Protein AF-A0A9D6L294-F1 (afdb_monomer)

Structure (mmCIF, N/CA/C/O backbone):
data_AF-A0A9D6L294-F1
#
_entry.id   AF-A0A9D6L294-F1
#
loop_
_atom_site.group_PDB
_atom_site.id
_atom_site.type_symbol
_atom_site.label_atom_id
_atom_site.label_alt_id
_atom_site.label_comp_id
_atom_site.label_asym_id
_atom_site.label_entity_id
_atom_site.label_seq_id
_atom_site.pdbx_PDB_ins_code
_atom_site.Cartn_x
_atom_site.Cartn_y
_atom_site.Cartn_z
_atom_site.occupancy
_atom_site.B_iso_or_equiv
_atom_site.auth_seq_id
_atom_site.auth_comp_id
_atom_site.auth_asym_id
_atom_site.auth_atom_id
_atom_site.pdbx_PDB_model_num
ATOM 1 N N . VAL A 1 1 ? 8.405 7.387 -10.307 1.00 94.94 1 VAL A N 1
ATOM 2 C CA . VAL A 1 1 ? 9.682 6.654 -10.461 1.00 94.94 1 VAL A CA 1
ATOM 3 C C . VAL A 1 1 ? 9.635 5.879 -11.773 1.00 94.94 1 VAL A C 1
AT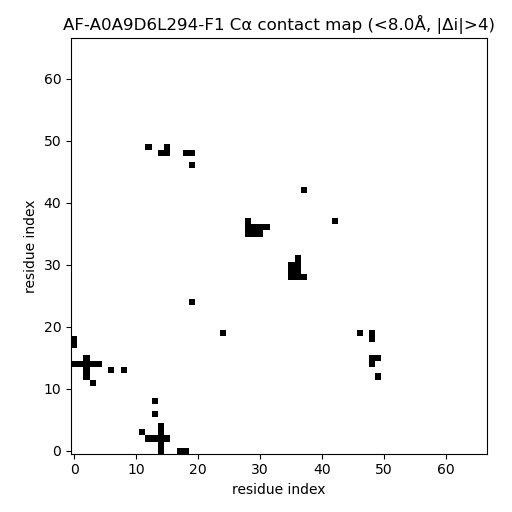OM 5 O O . VAL A 1 1 ? 8.764 5.017 -11.885 1.00 94.94 1 VAL A O 1
ATOM 8 N N . PRO A 1 2 ? 10.439 6.256 -12.783 1.00 96.00 2 PRO A N 1
ATOM 9 C CA . PRO A 1 2 ? 10.493 5.562 -14.076 1.00 96.00 2 PRO A CA 1
ATOM 10 C C . PRO A 1 2 ? 10.994 4.123 -13.925 1.00 96.00 2 PRO A C 1
ATOM 12 O O . PRO A 1 2 ? 11.861 3.891 -13.095 1.00 96.00 2 PRO A O 1
ATOM 15 N N . LYS A 1 3 ? 10.477 3.185 -14.728 1.00 93.12 3 LYS A N 1
ATOM 16 C CA . LYS A 1 3 ? 10.880 1.769 -14.679 1.00 93.12 3 LYS A CA 1
ATOM 17 C C . LYS A 1 3 ? 12.336 1.569 -15.119 1.00 93.12 3 LYS A C 1
ATOM 19 O O . LYS A 1 3 ? 13.146 1.050 -14.364 1.00 93.12 3 LYS A O 1
ATOM 24 N N . ASP A 1 4 ? 12.685 2.097 -16.289 1.00 91.38 4 ASP A N 1
ATOM 25 C CA . ASP A 1 4 ? 13.993 1.890 -16.928 1.00 91.38 4 ASP A CA 1
ATOM 26 C C . ASP A 1 4 ? 14.960 3.066 -16.684 1.00 91.38 4 ASP A C 1
ATOM 28 O O . ASP A 1 4 ? 15.644 3.548 -17.587 1.00 91.38 4 ASP A O 1
ATOM 32 N N . GLY A 1 5 ? 14.973 3.597 -15.457 1.00 93.25 5 GLY A N 1
ATOM 33 C CA . GLY A 1 5 ? 15.908 4.656 -15.064 1.00 93.25 5 GLY A CA 1
ATOM 34 C C . GLY A 1 5 ? 17.362 4.160 -14.968 1.00 93.25 5 GLY A C 1
ATOM 35 O O . GLY A 1 5 ? 17.599 2.954 -14.897 1.00 93.25 5 GLY A O 1
ATOM 36 N N . PRO A 1 6 ? 18.361 5.065 -14.918 1.00 96.12 6 PRO A N 1
ATOM 37 C CA . PRO A 1 6 ? 19.782 4.709 -14.824 1.00 96.12 6 PRO A CA 1
ATOM 38 C C . PRO A 1 6 ? 20.165 4.254 -13.402 1.00 96.12 6 PRO A C 1
ATOM 40 O O . PRO A 1 6 ? 20.977 4.879 -12.714 1.00 96.12 6 PRO A O 1
ATOM 43 N N . TYR A 1 7 ? 19.534 3.184 -12.925 1.00 96.94 7 TYR A N 1
ATOM 44 C CA . TYR A 1 7 ? 19.737 2.637 -11.589 1.00 96.94 7 TYR A CA 1
ATOM 45 C C . TYR A 1 7 ? 20.933 1.684 -11.557 1.00 96.94 7 TYR A C 1
ATOM 47 O O . TYR A 1 7 ? 21.149 0.898 -12.473 1.00 96.94 7 TYR A O 1
ATOM 55 N N . LYS A 1 8 ? 21.696 1.713 -10.458 1.00 96.81 8 LYS A N 1
ATOM 56 C CA . LYS A 1 8 ? 22.801 0.763 -10.220 1.00 96.81 8 LYS A CA 1
ATOM 57 C C . LYS A 1 8 ? 22.327 -0.627 -9.786 1.00 96.81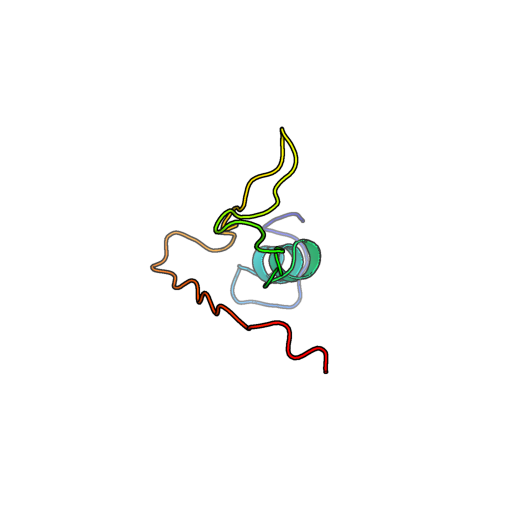 8 LYS A C 1
ATOM 5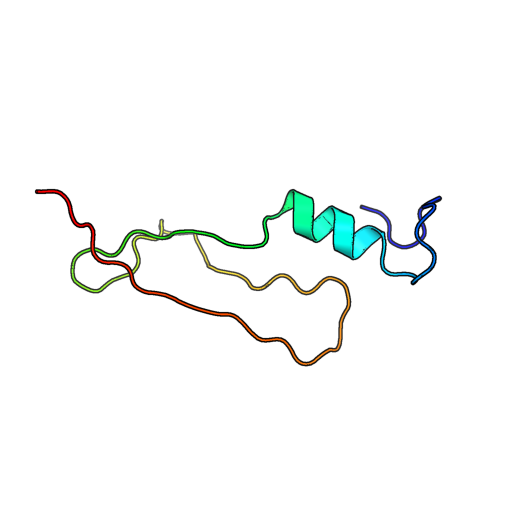9 O O . LYS A 1 8 ? 23.141 -1.529 -9.655 1.00 96.81 8 LYS A O 1
ATOM 64 N N . HIS A 1 9 ? 21.046 -0.775 -9.468 1.00 95.25 9 HIS A N 1
ATOM 65 C CA . HIS A 1 9 ? 20.464 -2.037 -9.039 1.00 95.25 9 HIS A CA 1
ATOM 66 C C . HIS A 1 9 ? 19.992 -2.818 -10.271 1.00 95.25 9 HIS A C 1
ATOM 68 O O . HIS A 1 9 ? 19.175 -2.317 -11.041 1.00 95.25 9 HIS A O 1
ATOM 74 N N . TYR A 1 10 ? 20.543 -4.017 -10.470 1.00 92.94 10 TYR A N 1
ATOM 75 C CA . TYR A 1 10 ? 20.504 -4.731 -11.754 1.00 92.94 10 TYR A CA 1
ATOM 76 C C . TYR A 1 10 ? 19.355 -5.740 -11.902 1.00 92.94 10 TYR A C 1
ATOM 78 O O . TYR A 1 10 ? 19.198 -6.312 -12.975 1.00 92.94 10 TYR A O 1
ATOM 86 N N . GLU A 1 11 ? 18.541 -5.964 -10.866 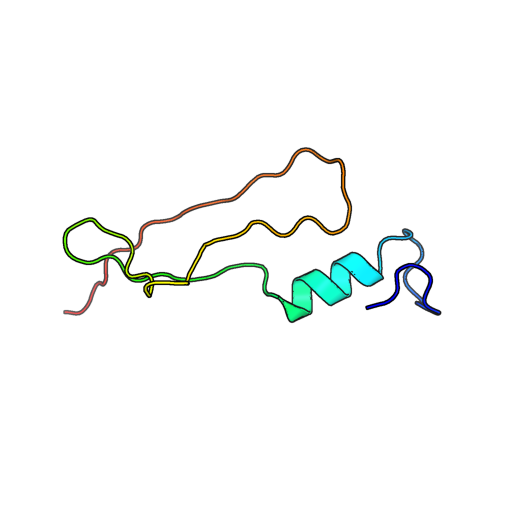1.00 95.12 11 GLU A N 1
ATOM 87 C CA . GLU A 1 11 ? 17.468 -6.978 -10.884 1.00 95.12 11 GLU A CA 1
ATOM 88 C C . GLU A 1 11 ? 16.246 -6.563 -11.728 1.00 95.12 11 GLU A C 1
ATOM 90 O O . GLU A 1 11 ? 15.338 -7.360 -11.945 1.00 95.12 11 GLU A O 1
ATOM 95 N N . GLY A 1 12 ? 16.229 -5.328 -12.248 1.00 95.00 12 GLY A N 1
ATOM 96 C CA . GLY A 1 12 ? 15.182 -4.837 -13.153 1.00 95.00 12 GLY A CA 1
ATOM 97 C C . GLY A 1 12 ? 13.918 -4.315 -12.460 1.00 95.00 12 GLY A C 1
ATOM 98 O O . GLY A 1 12 ? 12.935 -4.018 -13.134 1.00 95.00 12 GLY A O 1
ATOM 99 N N . ASN A 1 13 ? 13.944 -4.172 -11.134 1.00 97.56 13 ASN A N 1
ATOM 100 C CA . ASN A 1 13 ? 12.834 -3.697 -10.297 1.00 97.56 13 ASN A CA 1
ATOM 101 C C . ASN A 1 13 ? 13.267 -2.560 -9.344 1.00 97.56 13 ASN A C 1
ATOM 103 O O . ASN A 1 13 ? 12.654 -2.322 -8.301 1.00 97.56 13 ASN A O 1
ATOM 107 N N . ALA A 1 14 ? 14.338 -1.838 -9.686 1.00 97.94 14 ALA A N 1
ATOM 108 C CA . ALA A 1 14 ? 14.845 -0.731 -8.875 1.00 97.94 14 ALA A CA 1
ATOM 109 C C . ALA A 1 14 ? 13.769 0.338 -8.622 1.00 97.94 14 ALA A C 1
ATOM 111 O O . ALA A 1 14 ? 13.681 0.908 -7.532 1.00 97.94 14 ALA A O 1
ATOM 112 N N . ASP A 1 15 ? 12.910 0.584 -9.612 1.00 98.25 15 ASP A N 1
ATOM 113 C CA . ASP A 1 15 ? 11.790 1.500 -9.477 1.00 98.25 15 ASP A CA 1
ATOM 1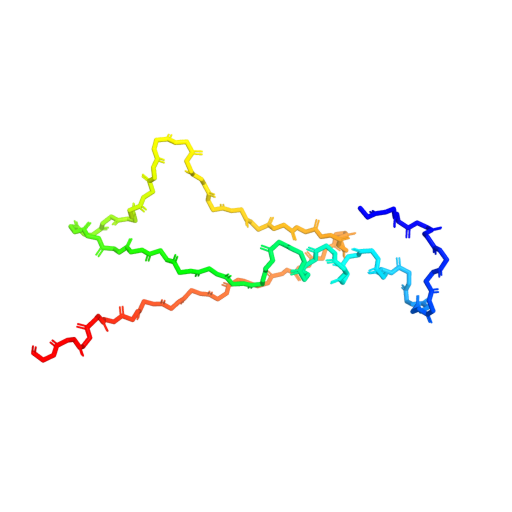14 C C . ASP A 1 15 ? 10.768 1.022 -8.439 1.00 98.25 15 ASP A C 1
ATOM 116 O O . ASP A 1 15 ? 10.219 1.851 -7.711 1.00 98.25 15 ASP A O 1
ATOM 120 N N . ALA A 1 16 ? 10.549 -0.291 -8.329 1.00 98.25 16 ALA A N 1
ATOM 121 C CA . ALA A 1 16 ? 9.667 -0.894 -7.340 1.00 98.25 16 ALA A CA 1
ATOM 122 C C . ALA A 1 16 ? 10.182 -0.680 -5.911 1.00 98.25 16 ALA A C 1
ATOM 124 O O . ALA A 1 16 ? 9.413 -0.234 -5.061 1.00 98.25 16 ALA A O 1
ATOM 125 N N . HIS A 1 17 ? 11.483 -0.886 -5.671 1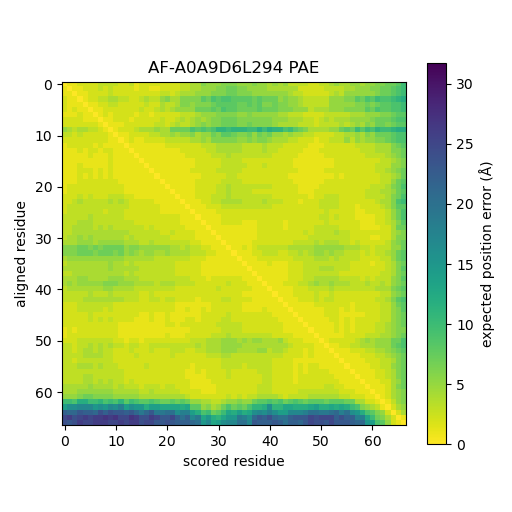.00 97.62 17 HIS A N 1
ATOM 126 C CA . HIS A 1 17 ? 12.126 -0.618 -4.375 1.00 97.62 17 HIS A CA 1
ATOM 127 C C . HIS A 1 17 ? 12.022 0.855 -3.946 1.00 97.62 17 HIS A C 1
ATOM 129 O O . HIS A 1 17 ? 11.799 1.178 -2.772 1.00 97.62 17 HIS A O 1
ATOM 135 N N . ILE A 1 18 ? 12.174 1.779 -4.898 1.00 97.88 18 ILE A N 1
ATOM 136 C CA . ILE A 1 18 ? 12.038 3.212 -4.617 1.00 97.88 18 ILE A CA 1
ATOM 137 C C . ILE A 1 18 ? 10.567 3.546 -4.339 1.00 97.88 18 ILE A C 1
ATOM 139 O O . ILE A 1 18 ? 10.277 4.226 -3.356 1.00 97.88 18 ILE A O 1
ATOM 143 N N . LYS A 1 19 ? 9.624 3.050 -5.155 1.00 98.38 19 LYS A N 1
ATOM 144 C CA . LYS A 1 19 ? 8.182 3.267 -4.941 1.00 98.38 19 LYS A CA 1
ATOM 145 C C . LYS A 1 19 ? 7.727 2.734 -3.581 1.00 98.38 19 LYS A C 1
ATOM 147 O O . LYS A 1 19 ? 7.063 3.479 -2.871 1.00 98.38 19 LYS A O 1
ATOM 152 N N . SER A 1 20 ? 8.144 1.529 -3.180 1.00 98.06 20 SER A N 1
ATOM 153 C CA . SER A 1 20 ? 7.790 0.954 -1.871 1.00 98.06 20 SER A CA 1
ATOM 154 C C . SER A 1 20 ? 8.310 1.789 -0.702 1.00 98.06 20 SER A C 1
ATOM 156 O O . SER A 1 20 ? 7.632 1.929 0.310 1.00 98.06 20 SER A O 1
ATOM 158 N N . THR A 1 21 ? 9.496 2.384 -0.849 1.00 97.81 21 THR A N 1
ATOM 159 C CA . THR A 1 21 ? 10.040 3.307 0.157 1.00 97.81 21 THR A CA 1
ATOM 160 C C . THR A 1 21 ? 9.219 4.594 0.233 1.00 97.81 21 THR A C 1
ATOM 162 O O . THR A 1 21 ? 8.954 5.086 1.325 1.00 97.81 21 THR A O 1
ATOM 165 N N . LEU A 1 22 ? 8.794 5.133 -0.914 1.00 97.88 22 LEU A N 1
ATOM 166 C CA . LEU A 1 22 ? 8.025 6.379 -0.980 1.00 97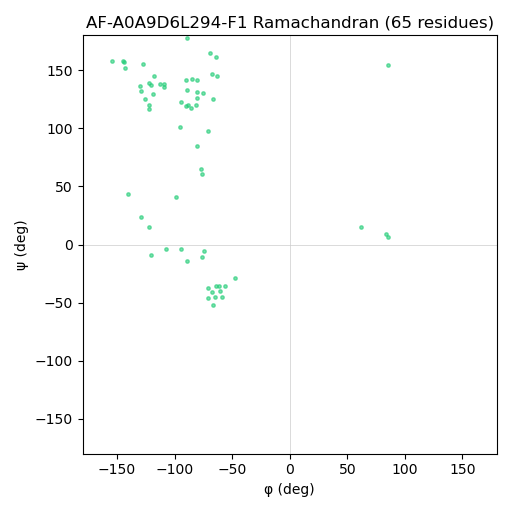.88 22 LEU A CA 1
ATOM 167 C C . LEU A 1 22 ? 6.596 6.232 -0.448 1.00 97.88 22 LEU A C 1
ATOM 169 O O . LEU A 1 22 ? 6.084 7.166 0.161 1.00 97.88 22 LEU A O 1
ATOM 173 N N . THR A 1 23 ? 5.943 5.095 -0.694 1.00 97.38 23 THR A N 1
ATOM 174 C CA . THR A 1 23 ? 4.563 4.858 -0.238 1.00 97.38 23 THR A CA 1
ATOM 175 C C . THR A 1 23 ? 4.472 4.238 1.149 1.00 97.38 23 THR A C 1
ATOM 177 O O . THR A 1 23 ? 3.398 4.246 1.741 1.00 97.38 23 THR A O 1
ATOM 180 N N . GLY A 1 24 ? 5.580 3.711 1.667 1.00 97.19 24 GLY A N 1
ATOM 181 C CA . GLY A 1 24 ? 5.612 2.956 2.911 1.00 97.19 24 GLY A CA 1
ATOM 182 C C . GLY A 1 24 ? 5.270 1.478 2.710 1.00 97.19 24 GLY A C 1
ATOM 183 O O . GLY A 1 24 ? 4.583 1.087 1.765 1.00 97.19 24 GLY A O 1
ATOM 184 N N . VAL A 1 25 ? 5.782 0.654 3.627 1.00 97.44 25 VAL A N 1
ATOM 185 C CA . VAL A 1 25 ? 5.602 -0.813 3.652 1.00 97.44 25 VAL A CA 1
ATOM 186 C C . VAL A 1 25 ? 4.653 -1.281 4.760 1.00 97.44 25 VAL A C 1
ATOM 188 O O . VAL A 1 25 ? 4.361 -2.467 4.872 1.00 97.44 25 VAL A O 1
ATOM 191 N N . SER A 1 26 ? 4.176 -0.352 5.588 1.00 97.75 26 SER A N 1
ATOM 192 C CA . SER A 1 26 ? 3.237 -0.594 6.679 1.00 97.75 26 SER A CA 1
ATOM 193 C C . SER A 1 26 ? 2.450 0.674 6.978 1.00 97.75 26 SER A C 1
ATOM 195 O O . SER A 1 26 ? 2.923 1.780 6.716 1.00 97.75 26 SER A O 1
ATOM 197 N N . LEU A 1 27 ? 1.285 0.513 7.592 1.00 97.00 27 LEU A N 1
ATOM 198 C CA . LEU A 1 27 ? 0.480 1.604 8.122 1.00 97.00 27 LEU A CA 1
ATOM 199 C C . LEU A 1 27 ? -0.201 1.153 9.414 1.00 97.00 27 LEU A C 1
ATOM 201 O O . LEU A 1 27 ? -0.406 -0.045 9.618 1.00 97.00 27 LEU A O 1
ATOM 205 N N . SER A 1 28 ? -0.560 2.119 10.251 1.00 96.81 28 SER A N 1
ATOM 206 C CA . SER A 1 28 ? -1.392 1.914 11.436 1.00 96.81 28 SER A CA 1
ATOM 207 C C . SER A 1 28 ? -2.725 2.619 11.223 1.00 96.81 28 SER A C 1
ATOM 209 O O . SER A 1 28 ? -2.751 3.732 10.697 1.00 96.81 28 SER A O 1
ATOM 211 N N . VAL A 1 29 ? -3.817 1.970 11.620 1.00 96.94 29 VAL A N 1
ATOM 212 C CA . VAL A 1 29 ? -5.170 2.542 11.595 1.00 96.94 29 VAL A CA 1
ATOM 213 C C . VAL A 1 29 ? -5.777 2.338 12.969 1.00 96.94 29 VAL A C 1
ATOM 215 O O . VAL A 1 29 ? -5.698 1.237 13.514 1.00 96.94 29 VAL A O 1
ATOM 218 N N . GLU A 1 30 ? -6.364 3.395 13.516 1.00 96.12 30 GLU A N 1
ATOM 219 C CA . GLU A 1 30 ? -7.089 3.332 14.781 1.00 96.12 30 GLU A CA 1
ATOM 220 C C . GLU A 1 30 ? -8.361 2.489 14.629 1.00 96.12 30 GLU A C 1
ATOM 222 O O . GLU A 1 30 ? -8.991 2.446 13.566 1.00 96.12 30 GLU A O 1
ATOM 227 N N . ILE A 1 31 ? -8.728 1.799 15.706 1.00 95.50 31 ILE A N 1
ATOM 228 C CA . ILE A 1 31 ? -9.933 0.976 15.775 1.00 95.50 31 ILE A CA 1
ATOM 229 C C . ILE A 1 31 ? -10.776 1.497 16.930 1.00 95.50 31 ILE A C 1
ATOM 231 O O . ILE A 1 31 ? -10.375 1.393 18.086 1.00 95.50 31 ILE A O 1
ATOM 235 N N . GLU A 1 32 ? -11.968 1.998 16.623 1.00 95.25 32 GLU A N 1
ATOM 236 C CA . GLU A 1 32 ? -12.921 2.501 17.614 1.00 95.25 32 GLU A CA 1
ATOM 237 C C . GLU A 1 32 ? -14.295 1.882 17.351 1.00 95.25 32 GLU A C 1
ATOM 239 O O . GLU A 1 32 ? -14.702 1.708 16.204 1.00 95.25 32 GLU A O 1
ATOM 244 N N . GLY A 1 33 ? -14.990 1.449 18.408 1.00 93.56 33 GLY A N 1
ATOM 245 C CA . GLY A 1 33 ? -16.305 0.806 18.272 1.00 93.56 33 GLY A CA 1
ATOM 246 C C . GLY A 1 33 ? -16.307 -0.508 17.475 1.00 93.56 33 GLY A C 1
ATOM 247 O O . GLY A 1 33 ? -17.369 -0.976 17.082 1.00 93.56 33 GLY A O 1
ATOM 248 N N . GLY A 1 34 ? -15.136 -1.114 17.239 1.00 94.12 34 GLY A N 1
ATOM 249 C CA . GLY A 1 34 ? -14.984 -2.299 16.389 1.00 94.12 34 GLY A CA 1
ATOM 250 C C . GLY A 1 34 ? -14.826 -1.994 14.895 1.00 94.12 34 GLY A C 1
ATOM 251 O O . GLY A 1 34 ? -14.777 -2.930 14.099 1.00 94.12 34 GLY A O 1
ATOM 252 N N . GLU A 1 35 ? -14.704 -0.720 14.515 1.00 96.12 35 GLU A N 1
ATOM 253 C CA . GLU A 1 35 ? -14.554 -0.281 13.127 1.00 96.12 35 GLU A CA 1
ATOM 254 C C . GLU A 1 35 ? -13.213 0.433 12.897 1.00 96.12 35 GLU A C 1
ATOM 256 O O . GLU A 1 35 ? -12.709 1.150 13.768 1.00 96.12 35 GLU A O 1
ATOM 261 N N . LEU A 1 36 ? -12.632 0.240 11.704 1.00 97.31 36 LEU A N 1
ATOM 262 C CA . LEU A 1 36 ? -11.446 0.978 11.262 1.00 97.31 36 LEU A CA 1
ATOM 263 C C . LEU A 1 36 ? -11.802 2.454 11.082 1.00 97.31 36 LEU A C 1
ATOM 265 O O . LEU A 1 36 ? -12.690 2.785 10.293 1.00 97.31 36 LEU A O 1
ATOM 269 N N . GLN A 1 37 ? -11.064 3.337 11.744 1.00 97.69 37 GLN A N 1
ATOM 270 C CA . GLN A 1 37 ? -11.278 4.777 11.650 1.00 97.69 37 GLN A CA 1
ATOM 271 C C . GLN A 1 37 ? -10.641 5.331 10.372 1.00 97.69 37 GLN A C 1
ATOM 273 O O . GLN A 1 37 ? -9.503 5.796 10.350 1.00 97.69 37 GLN A O 1
ATOM 278 N N . LEU A 1 38 ? -11.391 5.245 9.274 1.00 98.31 38 LEU A N 1
ATOM 279 C CA . LEU A 1 38 ? -11.032 5.808 7.977 1.00 98.31 38 LEU A CA 1
ATOM 280 C C . LEU A 1 38 ? -11.929 7.008 7.663 1.00 98.31 38 LEU A C 1
ATOM 282 O O . LEU A 1 38 ? -13.146 6.976 7.841 1.00 98.31 38 LEU A O 1
ATOM 286 N N . GLY A 1 39 ? -11.338 8.073 7.128 1.00 97.88 39 GLY A N 1
ATOM 287 C CA . GLY A 1 39 ? -12.090 9.195 6.581 1.00 97.88 39 GLY A CA 1
ATOM 288 C C . GLY A 1 39 ? -12.938 8.780 5.373 1.00 97.88 39 GLY A C 1
ATOM 289 O O . GLY A 1 39 ? -12.647 7.797 4.696 1.00 97.88 39 GLY A O 1
ATOM 290 N N . ARG A 1 40 ? -13.947 9.594 5.035 1.00 98.00 40 ARG A N 1
ATOM 291 C CA . ARG A 1 40 ? -14.933 9.328 3.962 1.00 98.00 40 ARG A CA 1
ATOM 292 C C . ARG A 1 40 ? -14.342 8.858 2.621 1.00 98.00 40 ARG A C 1
ATOM 294 O O . ARG A 1 40 ? -15.022 8.169 1.871 1.00 98.00 40 ARG A O 1
ATOM 301 N N . TRP A 1 41 ? -13.113 9.264 2.309 1.00 98.06 41 TRP A N 1
ATOM 302 C CA . TRP A 1 41 ? -12.425 8.960 1.050 1.00 98.06 41 TRP A CA 1
ATOM 303 C C . TRP A 1 41 ? -11.089 8.231 1.244 1.00 98.06 41 TRP A C 1
ATOM 305 O O . TRP A 1 41 ? -10.272 8.195 0.327 1.00 98.06 41 TRP A O 1
ATOM 315 N N . GLN A 1 42 ? -10.840 7.682 2.433 1.00 98.44 42 GLN A N 1
ATOM 316 C CA . GLN A 1 42 ? -9.654 6.877 2.700 1.00 98.44 42 GLN A CA 1
ATOM 317 C C . GLN A 1 42 ? -9.933 5.402 2.408 1.00 98.44 42 GLN A C 1
ATOM 319 O O . GLN A 1 42 ? -11.005 4.879 2.696 1.00 98.44 42 GLN A O 1
ATOM 324 N N . GLY A 1 43 ? -8.935 4.731 1.842 1.00 96.94 43 GLY A N 1
ATOM 325 C CA . GLY A 1 43 ? -8.942 3.296 1.605 1.00 96.94 43 GLY A CA 1
ATOM 326 C C . GLY A 1 43 ? -7.549 2.728 1.832 1.00 96.94 43 GLY A C 1
ATOM 327 O O . GLY A 1 43 ? -6.549 3.427 1.662 1.00 96.94 43 GLY A O 1
ATOM 328 N N . ILE A 1 44 ? -7.495 1.458 2.223 1.00 97.81 44 ILE A N 1
ATOM 329 C CA . ILE A 1 44 ? -6.245 0.720 2.398 1.00 97.81 44 ILE A CA 1
ATOM 330 C C . ILE A 1 4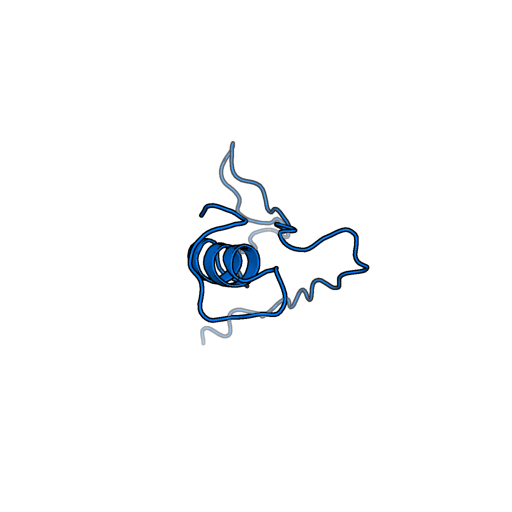4 ? -5.965 -0.032 1.101 1.00 97.81 44 ILE A C 1
ATOM 332 O O . ILE A 1 44 ? -6.785 -0.833 0.654 1.00 97.81 44 ILE A O 1
ATOM 336 N N . PHE A 1 45 ? -4.803 0.222 0.505 1.00 97.88 45 PHE A N 1
ATOM 337 C CA . PHE A 1 45 ? -4.384 -0.409 -0.741 1.00 97.88 45 PHE A CA 1
ATOM 338 C C . PHE A 1 45 ? -3.082 -1.176 -0.541 1.00 97.88 45 PHE A C 1
ATOM 340 O O . PHE A 1 45 ? -2.138 -0.673 0.065 1.00 97.88 45 PHE A O 1
ATOM 347 N N . PHE A 1 46 ? -3.021 -2.379 -1.110 1.00 97.94 46 PHE A N 1
ATOM 348 C CA . PHE A 1 46 ? -1.755 -3.051 -1.366 1.00 97.94 46 PHE A CA 1
ATOM 349 C C . PHE A 1 46 ? -1.215 -2.575 -2.715 1.00 97.94 46 PHE A C 1
ATOM 351 O O . PHE A 1 46 ? -1.839 -2.793 -3.755 1.00 97.94 46 PHE A O 1
ATOM 358 N N . CYS A 1 47 ? -0.058 -1.922 -2.703 1.00 97.88 47 CYS A N 1
ATOM 359 C CA . CYS A 1 47 ? 0.562 -1.408 -3.913 1.00 97.88 47 CYS A CA 1
ATOM 360 C C . CYS A 1 47 ? 1.601 -2.400 -4.459 1.00 97.88 47 CYS A C 1
ATOM 362 O O . CYS A 1 47 ? 2.728 -2.457 -3.973 1.00 97.88 47 CYS A O 1
ATOM 364 N N . GLU A 1 48 ? 1.235 -3.168 -5.489 1.00 97.94 48 GLU A N 1
ATOM 365 C CA . GLU A 1 48 ? 2.173 -4.034 -6.215 1.00 97.94 48 GLU A CA 1
ATOM 366 C C . GLU A 1 48 ? 2.984 -3.221 -7.231 1.00 97.94 48 GLU A C 1
ATOM 368 O O . GLU A 1 48 ? 2.423 -2.559 -8.108 1.00 97.94 48 GLU A O 1
ATOM 373 N N . TYR A 1 49 ? 4.309 -3.314 -7.149 1.00 97.94 49 TYR A N 1
ATOM 374 C CA . TYR A 1 49 ? 5.222 -2.596 -8.040 1.00 97.94 49 TYR A CA 1
ATOM 375 C C . TYR A 1 49 ? 6.154 -3.512 -8.843 1.00 97.94 49 TYR A C 1
ATOM 377 O O . TYR A 1 49 ? 6.802 -3.031 -9.768 1.00 97.94 49 TYR A O 1
ATOM 385 N N . ASP A 1 50 ? 6.192 -4.810 -8.537 1.00 97.88 50 ASP A N 1
ATOM 386 C CA . ASP A 1 50 ? 7.064 -5.818 -9.156 1.00 97.88 50 ASP A CA 1
ATOM 387 C C . ASP A 1 50 ? 6.305 -7.148 -9.364 1.00 97.88 50 ASP A C 1
ATOM 389 O O . ASP A 1 50 ? 6.763 -8.244 -9.028 1.00 97.88 50 ASP A O 1
ATOM 393 N N . GLY A 1 51 ? 5.068 -7.029 -9.849 1.00 97.12 51 GLY A N 1
ATOM 394 C CA . GLY A 1 51 ? 4.174 -8.150 -10.133 1.00 97.12 51 GLY A CA 1
ATOM 395 C C . GLY A 1 51 ? 4.314 -8.708 -11.559 1.00 97.12 51 GLY A C 1
ATOM 396 O O . GLY A 1 51 ? 5.046 -8.150 -12.379 1.00 97.12 51 GLY A O 1
ATOM 397 N N . PRO A 1 52 ? 3.559 -9.772 -11.895 1.00 97.31 52 PRO A N 1
ATOM 398 C CA . PRO A 1 52 ? 2.628 -10.493 -11.025 1.00 97.31 52 PRO A CA 1
ATOM 399 C C . PRO A 1 52 ? 3.360 -11.486 -10.112 1.00 97.31 52 PRO A C 1
ATOM 401 O O . PRO A 1 52 ? 4.175 -12.281 -10.576 1.00 97.31 52 PRO A O 1
ATOM 404 N N . ARG A 1 53 ? 3.060 -11.463 -8.810 1.00 97.75 53 ARG A N 1
ATOM 405 C CA . ARG A 1 53 ? 3.611 -12.399 -7.819 1.00 97.75 53 ARG A CA 1
ATOM 406 C C . ARG A 1 53 ? 2.562 -12.719 -6.759 1.00 97.75 53 ARG A C 1
ATOM 408 O O . ARG A 1 53 ? 1.638 -11.939 -6.542 1.00 97.75 53 ARG A O 1
ATOM 415 N N . GLN A 1 54 ? 2.721 -13.853 -6.082 1.00 98.25 54 GLN A N 1
ATOM 416 C CA . GLN A 1 54 ? 1.970 -14.130 -4.861 1.00 98.25 54 GLN A CA 1
ATOM 417 C C . GLN A 1 54 ? 2.569 -13.308 -3.716 1.00 98.25 54 GLN A C 1
ATOM 419 O O . GLN A 1 54 ? 3.787 -13.297 -3.529 1.00 98.25 54 GLN A O 1
ATOM 424 N 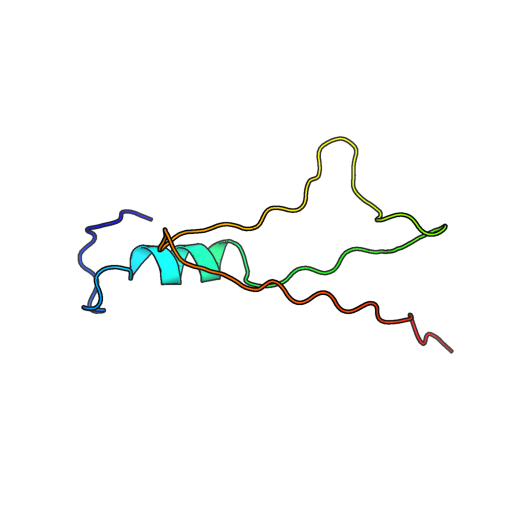N . ARG A 1 55 ? 1.716 -12.595 -2.979 1.00 98.12 55 ARG A N 1
ATOM 425 C CA . ARG A 1 55 ? 2.114 -11.681 -1.903 1.00 98.12 55 ARG A CA 1
ATOM 426 C C . ARG A 1 55 ? 1.353 -12.004 -0.627 1.00 98.12 55 ARG A C 1
ATOM 428 O O . ARG A 1 55 ? 0.252 -12.545 -0.678 1.00 98.12 55 ARG A O 1
ATOM 435 N N . GLU A 1 56 ? 1.949 -11.636 0.496 1.00 98.25 56 GLU A N 1
ATOM 436 C CA . GLU A 1 56 ? 1.363 -11.767 1.823 1.00 98.25 56 GLU A CA 1
ATOM 437 C C . GLU A 1 56 ? 1.299 -10.386 2.478 1.00 98.25 56 GLU A C 1
ATOM 439 O O . GLU A 1 56 ? 2.222 -9.580 2.342 1.00 98.25 56 GLU A O 1
ATOM 444 N N . VAL A 1 57 ? 0.194 -10.109 3.168 1.00 97.88 57 VAL A N 1
ATOM 445 C CA . VAL A 1 57 ? 0.009 -8.901 3.972 1.00 97.88 57 VAL A CA 1
ATOM 446 C C . VAL A 1 57 ? -0.291 -9.349 5.392 1.00 97.88 57 VAL A C 1
ATOM 448 O O . VAL A 1 57 ? -1.274 -10.046 5.634 1.00 97.88 57 VAL A O 1
ATOM 451 N N . HIS A 1 58 ? 0.555 -8.941 6.332 1.00 98.12 58 HIS A N 1
ATOM 452 C CA . HIS A 1 58 ? 0.355 -9.242 7.743 1.00 98.12 58 HIS A CA 1
ATOM 453 C C . HIS A 1 58 ? -0.481 -8.148 8.402 1.00 98.12 58 HIS A C 1
ATOM 455 O O . HIS A 1 58 ? -0.181 -6.962 8.269 1.00 98.12 58 HIS A O 1
ATOM 461 N N . VAL A 1 59 ? -1.489 -8.556 9.170 1.00 97.62 59 VAL A N 1
ATOM 462 C CA . VAL A 1 59 ? -2.309 -7.659 9.989 1.00 97.62 59 VAL A CA 1
ATOM 463 C C . VAL A 1 59 ? -2.151 -8.062 11.446 1.00 97.62 59 VAL A C 1
ATOM 465 O O . VAL A 1 59 ? -2.299 -9.233 11.797 1.00 97.62 59 VAL A O 1
ATOM 468 N N . ARG A 1 60 ? -1.844 -7.088 12.304 1.00 96.38 60 ARG A N 1
ATOM 469 C CA . ARG A 1 60 ? -1.775 -7.273 13.753 1.00 96.38 60 ARG A CA 1
ATOM 470 C C . ARG A 1 60 ? -2.673 -6.247 14.422 1.00 96.38 60 ARG A C 1
ATOM 472 O O . ARG A 1 60 ? -2.496 -5.055 14.212 1.00 96.38 60 ARG A O 1
ATOM 479 N N . ILE A 1 61 ? -3.587 -6.729 15.256 1.00 95.62 61 ILE A N 1
ATOM 480 C CA . ILE A 1 61 ? -4.365 -5.883 16.159 1.00 95.62 61 ILE A CA 1
ATOM 481 C C . ILE A 1 61 ? -3.583 -5.793 17.464 1.00 95.62 61 ILE A C 1
ATOM 483 O O . ILE A 1 61 ? -3.299 -6.813 18.095 1.00 95.62 61 ILE A O 1
ATOM 487 N N . VAL A 1 62 ? -3.206 -4.577 17.834 1.00 94.12 62 VAL A N 1
ATOM 488 C CA . VAL A 1 62 ? -2.550 -4.261 19.103 1.00 94.12 62 VAL A CA 1
ATOM 489 C C . VAL A 1 62 ? -3.573 -3.499 19.936 1.00 94.12 62 VAL A C 1
ATOM 491 O O . VAL A 1 62 ? -4.305 -2.676 19.396 1.00 94.12 62 VAL A O 1
ATOM 494 N N . ARG A 1 63 ? -3.698 -3.840 21.219 1.00 89.38 63 ARG A N 1
ATOM 495 C CA . ARG A 1 63 ? -4.519 -3.048 22.138 1.00 89.38 63 ARG A CA 1
ATOM 496 C C . ARG A 1 63 ? -3.696 -1.852 22.570 1.00 89.38 63 ARG A C 1
ATOM 498 O O . ARG A 1 63 ? -2.516 -2.036 22.828 1.00 89.38 63 ARG A O 1
ATOM 505 N N . ASP A 1 64 ? -4.324 -0.696 22.705 1.00 81.56 64 ASP A N 1
ATOM 506 C CA . ASP A 1 64 ? -3.683 0.429 23.369 1.00 81.56 64 ASP A CA 1
ATOM 507 C C . ASP A 1 64 ? -3.606 0.115 24.863 1.00 81.56 64 ASP A C 1
ATOM 509 O O . ASP A 1 64 ? -4.574 0.253 25.612 1.00 81.56 64 ASP A O 1
ATOM 513 N N . ASP A 1 65 ? -2.457 -0.377 25.304 1.00 69.38 65 ASP A N 1
ATOM 514 C CA . ASP A 1 65 ? -2.080 -0.465 26.706 1.00 69.38 65 ASP A CA 1
ATOM 515 C C . ASP A 1 65 ? -1.653 0.923 27.205 1.00 69.38 65 ASP A C 1
ATOM 517 O O . ASP A 1 65 ? -0.502 1.173 27.560 1.00 69.38 65 ASP A O 1
ATOM 521 N N . VAL A 1 66 ? -2.618 1.847 27.223 1.00 60.03 66 VAL A N 1
ATOM 522 C CA . VAL A 1 66 ? -2.535 3.058 28.044 1.00 60.03 66 VAL A CA 1
ATOM 523 C C . VAL A 1 66 ? -2.971 2.662 29.463 1.00 60.03 66 VAL A C 1
ATOM 525 O O . VAL A 1 66 ? -4.084 2.151 29.609 1.00 60.03 66 VAL A O 1
ATOM 528 N N . PRO A 1 67 ? -2.113 2.820 30.491 1.00 56.12 67 PRO A N 1
ATOM 529 C CA . PRO A 1 67 ? -2.497 2.607 31.886 1.00 56.12 67 PRO A CA 1
ATOM 530 C C . PRO A 1 67 ? -3.683 3.468 32.330 1.00 56.12 67 PRO A C 1
ATOM 532 O O . PRO A 1 67 ? -3.780 4.627 31.862 1.00 56.12 67 PRO A O 1
#

Solvent-accessible surface area (backbone atoms only — not comparable to full-atom values): 5018 Å² total; per-residue (Å²): 123,63,73,89,56,99,61,92,56,83,88,76,46,53,30,28,60,51,49,43,63,75,74,49,92,75,87,86,74,56,73,56,100,91,39,76,70,60,57,101,87,59,81,90,79,88,84,82,63,78,67,94,70,94,83,87,84,90,84,82,92,76,78,85,86,72,132

Secondary structure (DSSP, 8-state):
--TT---S--SS-HHHHHHHHHH-S-----EETTEE---TT-------SS-S---------------

Mean predicted aligned error: 3.76 Å

Radius of gyration: 16.57 Å; Cα contacts (8 Å, |Δi|>4): 30; chains: 1; bounding box: 39×24×49 Å

Foldseek 3Di:
DDQPDPDPDDPSQVVVVVVCVVVDPDDDFDADPNDTDDPPPDDDDDDDRPDDDDDDDDDDDDDPPDD

Sequence (67 aa):
VPKDGPYKHYEGNADAHIKSTLTGVSLSVEIEGGELQLGRWQGIFFCEYDGPRQREVHVRIVRDDVP

pLDDT: mean 94.9, std 7.69, range [56.12, 98.44]